Protein AF-A0A8B6FF49-F1 (afdb_monomer_lite)

Structure (mmCIF, N/CA/C/O backbone):
data_AF-A0A8B6FF49-F1
#
_entry.id   AF-A0A8B6FF49-F1
#
loop_
_atom_site.group_PDB
_atom_site.id
_atom_site.type_symbol
_atom_site.label_atom_id
_atom_site.label_alt_id
_atom_site.label_comp_id
_atom_site.label_asym_id
_atom_site.label_entity_id
_atom_site.label_seq_id
_atom_site.pdbx_PDB_ins_code
_atom_site.Cartn_x
_atom_site.Cartn_y
_atom_site.Cartn_z
_atom_site.occupancy
_atom_site.B_iso_or_equiv
_atom_site.auth_seq_id
_atom_site.auth_comp_id
_atom_site.auth_asym_id
_atom_site.auth_atom_id
_atom_site.pdbx_PDB_model_num
ATOM 1 N N . MET A 1 1 ? 2.998 -5.541 7.171 1.00 85.81 1 MET A N 1
ATOM 2 C CA . MET A 1 1 ? 4.001 -6.548 6.743 1.00 85.81 1 MET A CA 1
ATOM 3 C C . MET A 1 1 ? 4.031 -6.592 5.218 1.00 85.81 1 MET A C 1
ATOM 5 O O . MET A 1 1 ? 2.986 -6.366 4.627 1.00 85.81 1 MET A O 1
ATOM 9 N N . ALA A 1 2 ? 5.183 -6.866 4.593 1.00 91.44 2 ALA A N 1
ATOM 10 C CA . ALA A 1 2 ? 5.310 -7.005 3.137 1.00 91.44 2 ALA A CA 1
ATOM 11 C C . ALA A 1 2 ? 6.145 -8.243 2.770 1.00 91.44 2 ALA A C 1
ATOM 13 O O . ALA A 1 2 ? 7.158 -8.526 3.418 1.00 91.44 2 ALA A O 1
ATOM 14 N N . ILE A 1 3 ? 5.716 -8.974 1.740 1.00 92.50 3 ILE A N 1
ATOM 15 C CA . ILE A 1 3 ? 6.285 -10.257 1.298 1.00 92.50 3 ILE A CA 1
ATOM 16 C C . ILE A 1 3 ? 6.432 -10.222 -0.229 1.00 92.50 3 ILE A C 1
ATOM 18 O O . ILE A 1 3 ? 5.647 -9.564 -0.904 1.00 92.50 3 ILE A O 1
ATOM 22 N N . GLY A 1 4 ? 7.439 -10.918 -0.765 1.00 90.44 4 GLY A N 1
ATOM 23 C CA . GLY A 1 4 ? 7.706 -11.008 -2.203 1.00 90.44 4 GLY A CA 1
ATOM 24 C C . GLY A 1 4 ? 9.005 -10.321 -2.623 1.00 90.44 4 GLY A C 1
ATOM 25 O O . GLY A 1 4 ? 9.812 -9.904 -1.780 1.00 90.44 4 GLY A O 1
ATOM 26 N N . ALA A 1 5 ? 9.209 -10.222 -3.938 1.00 87.62 5 ALA A N 1
ATOM 27 C CA . ALA A 1 5 ? 10.374 -9.570 -4.528 1.00 87.62 5 ALA A CA 1
ATOM 28 C C . ALA A 1 5 ? 10.454 -8.102 -4.086 1.00 87.62 5 ALA A 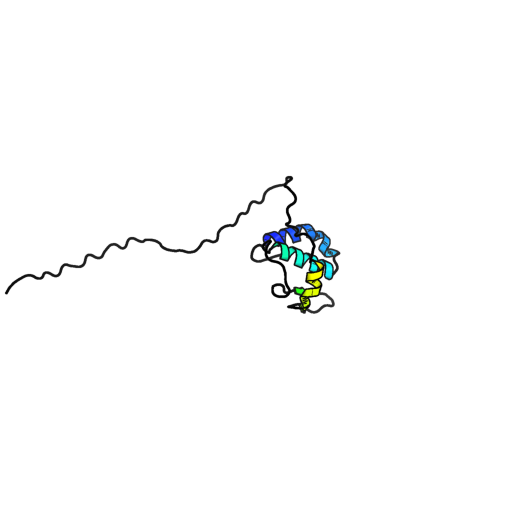C 1
ATOM 30 O O . ALA A 1 5 ? 9.441 -7.407 -4.056 1.00 87.62 5 ALA A O 1
ATOM 31 N N . ARG A 1 6 ? 11.657 -7.640 -3.714 1.00 88.50 6 ARG A N 1
ATOM 32 C CA . ARG A 1 6 ? 11.907 -6.260 -3.244 1.00 88.50 6 ARG A CA 1
ATOM 33 C C . ARG A 1 6 ? 11.006 -5.813 -2.076 1.00 88.50 6 ARG A C 1
ATOM 35 O O . ARG A 1 6 ? 10.825 -4.623 -1.840 1.00 88.50 6 ARG A O 1
ATOM 42 N N . SER A 1 7 ? 10.479 -6.759 -1.287 1.00 90.81 7 SER A N 1
ATOM 43 C CA . SER A 1 7 ? 9.597 -6.449 -0.149 1.00 90.81 7 SER A CA 1
ATOM 44 C C . SER A 1 7 ? 10.301 -5.753 1.018 1.00 90.81 7 SER A C 1
ATOM 46 O O . SER A 1 7 ? 9.625 -5.198 1.880 1.00 90.81 7 SER A O 1
ATOM 48 N N . GLN A 1 8 ? 11.637 -5.753 1.055 1.00 91.38 8 GLN A N 1
ATOM 49 C CA . GLN A 1 8 ? 12.410 -5.059 2.087 1.00 91.38 8 GLN A CA 1
ATOM 50 C C . GLN A 1 8 ? 12.151 -3.544 2.061 1.00 91.38 8 GLN A C 1
ATOM 52 O O . GLN A 1 8 ? 11.881 -2.977 3.115 1.00 91.38 8 GLN A O 1
ATOM 57 N N . SER A 1 9 ? 12.076 -2.920 0.881 1.00 90.25 9 SER A N 1
ATOM 58 C CA . SER A 1 9 ? 11.754 -1.492 0.744 1.00 90.25 9 SER A CA 1
ATOM 59 C C . SER A 1 9 ? 10.369 -1.151 1.305 1.00 90.25 9 SER A C 1
ATOM 61 O O . SER A 1 9 ? 10.223 -0.202 2.073 1.00 90.25 9 SER A O 1
ATOM 63 N N . ALA A 1 10 ? 9.364 -1.985 1.013 1.00 91.50 10 ALA A N 1
ATOM 64 C CA .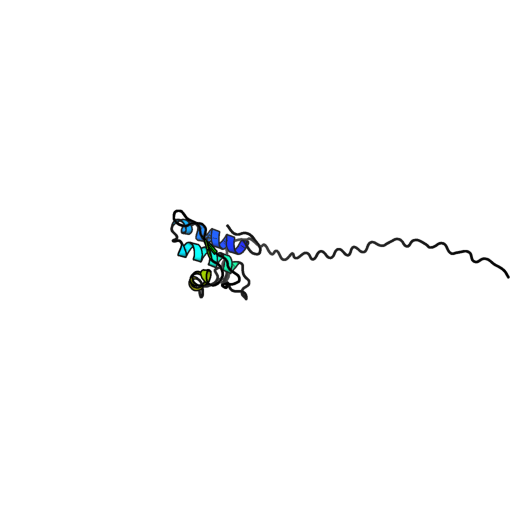 ALA A 1 10 ? 8.034 -1.843 1.600 1.00 91.50 10 ALA A CA 1
ATOM 65 C C . ALA A 1 10 ? 8.047 -2.034 3.123 1.00 91.50 10 ALA A C 1
ATOM 67 O O . ALA A 1 10 ? 7.382 -1.284 3.828 1.00 91.50 10 ALA A O 1
ATOM 68 N N . ARG A 1 11 ? 8.799 -3.005 3.666 1.00 92.19 11 ARG A N 1
ATOM 69 C CA . ARG A 1 11 ? 8.899 -3.191 5.128 1.00 92.19 11 ARG A CA 1
ATOM 70 C C . ARG A 1 11 ? 9.487 -1.963 5.806 1.00 92.19 11 ARG A C 1
ATOM 72 O O . ARG A 1 11 ? 8.894 -1.494 6.767 1.00 92.19 11 ARG A O 1
ATOM 79 N N . THR A 1 12 ? 10.564 -1.402 5.263 1.00 92.62 12 THR A N 1
ATOM 80 C CA . THR A 1 12 ? 11.172 -0.179 5.797 1.00 92.62 12 THR A CA 1
ATOM 81 C C . THR A 1 12 ? 10.199 1.001 5.775 1.00 92.62 12 THR A C 1
ATOM 83 O O . THR A 1 12 ? 10.169 1.777 6.728 1.00 92.62 12 THR A O 1
ATOM 86 N N . TYR A 1 13 ? 9.371 1.143 4.732 1.00 92.00 13 TYR A N 1
ATOM 87 C CA . TYR A 1 13 ? 8.292 2.135 4.735 1.00 92.00 13 TYR A CA 1
ATOM 88 C C . TYR A 1 13 ? 7.302 1.865 5.876 1.00 92.00 13 TYR A C 1
ATOM 90 O O . TYR A 1 13 ? 7.030 2.744 6.688 1.00 92.00 13 TYR A O 1
ATOM 98 N N . LEU A 1 14 ? 6.799 0.633 5.977 1.00 91.56 14 LEU A N 1
ATOM 99 C CA . LEU A 1 14 ? 5.798 0.268 6.979 1.00 91.56 14 LEU A CA 1
ATOM 100 C C . LEU A 1 14 ? 6.307 0.420 8.422 1.00 91.56 14 LEU A C 1
ATOM 102 O O . LEU A 1 14 ? 5.531 0.773 9.302 1.00 91.56 14 LEU A O 1
ATOM 106 N N . GLU A 1 15 ? 7.595 0.181 8.668 1.00 91.69 15 GLU A N 1
ATOM 107 C CA . GLU A 1 15 ? 8.238 0.368 9.975 1.00 91.69 15 GLU A CA 1
ATOM 108 C C . GLU A 1 15 ? 8.309 1.847 10.376 1.00 91.69 15 GLU A C 1
ATOM 110 O O . GLU A 1 15 ? 8.047 2.179 11.528 1.00 91.69 15 GLU A O 1
ATOM 115 N N . LYS A 1 16 ? 8.596 2.752 9.429 1.00 90.44 16 LYS A N 1
ATOM 116 C CA . LYS A 1 16 ? 8.673 4.203 9.688 1.00 90.44 16 LYS A CA 1
ATOM 117 C C . LYS A 1 16 ? 7.327 4.827 10.061 1.00 90.44 16 LYS A C 1
ATOM 119 O O . LYS A 1 16 ? 7.301 5.804 10.802 1.00 90.44 16 LYS A O 1
ATOM 124 N N . PHE A 1 17 ? 6.229 4.301 9.518 1.00 89.81 17 PHE A N 1
ATOM 125 C CA . PHE A 1 17 ? 4.878 4.849 9.697 1.00 89.81 17 PHE A CA 1
ATOM 126 C C . PHE A 1 17 ? 4.000 4.002 10.631 1.00 89.81 17 PHE A C 1
ATOM 128 O O . PHE A 1 17 ? 2.804 4.261 10.739 1.00 89.81 17 PHE A O 1
ATOM 135 N N . LEU A 1 18 ? 4.582 3.016 11.322 1.00 89.50 18 LEU A N 1
ATOM 136 C CA . LEU A 1 18 ? 3.851 2.048 12.142 1.00 89.50 18 LEU A CA 1
ATOM 137 C C . LEU A 1 18 ? 2.967 2.713 13.205 1.00 89.50 18 LEU A C 1
ATOM 139 O O . LEU A 1 18 ? 1.816 2.317 13.379 1.00 89.50 18 LEU A O 1
ATOM 143 N N . ASP A 1 19 ? 3.489 3.743 13.871 1.00 90.94 19 ASP A N 1
ATOM 144 C CA . ASP A 1 19 ? 2.792 4.439 14.956 1.00 90.94 19 ASP A CA 1
ATOM 145 C C . ASP A 1 19 ? 1.566 5.227 14.468 1.00 90.94 19 ASP A C 1
ATOM 147 O O . ASP A 1 19 ? 0.643 5.474 15.237 1.00 90.94 19 ASP A O 1
ATOM 151 N N . GLN A 1 20 ? 1.528 5.599 13.183 1.00 90.19 20 GLN A N 1
ATOM 152 C CA . GLN A 1 20 ? 0.451 6.412 12.609 1.00 90.19 20 GLN A CA 1
ATOM 153 C C . GLN A 1 20 ? -0.777 5.568 12.241 1.00 90.19 20 GLN A C 1
ATOM 155 O O . GLN A 1 20 ? -1.888 6.087 12.193 1.00 90.19 20 GLN A O 1
ATOM 160 N N . TYR A 1 21 ? -0.613 4.255 12.033 1.00 89.12 21 TYR A N 1
ATOM 161 C CA . TYR A 1 21 ? -1.682 3.385 11.525 1.00 89.12 21 TYR A CA 1
ATOM 162 C C . TYR A 1 21 ? -2.866 3.204 12.470 1.00 89.12 21 TYR A C 1
ATOM 164 O O . TYR A 1 21 ? -3.948 2.851 12.007 1.00 89.12 21 TYR A O 1
ATOM 172 N N . LEU A 1 22 ? -2.679 3.435 13.770 1.00 90.38 22 LEU A N 1
ATOM 173 C CA . LEU A 1 22 ? -3.761 3.337 14.751 1.00 90.38 22 LEU A CA 1
ATOM 174 C C . LEU A 1 22 ? -4.771 4.484 14.622 1.00 90.38 22 LEU A C 1
ATOM 176 O O . LEU A 1 22 ? -5.949 4.277 14.904 1.00 90.38 22 LEU A O 1
ATOM 180 N N . ASP A 1 23 ? -4.315 5.650 14.160 1.00 91.31 23 ASP A N 1
ATOM 181 C CA . ASP A 1 23 ? -5.128 6.861 14.029 1.00 91.31 23 ASP A CA 1
ATOM 182 C C . ASP A 1 23 ? -5.557 7.136 12.575 1.00 91.31 23 ASP A C 1
ATOM 184 O O . ASP A 1 23 ? -6.338 8.053 12.317 1.00 91.31 23 ASP A O 1
ATOM 188 N N . CYS A 1 24 ? -5.070 6.344 11.612 1.00 91.06 24 CYS A N 1
ATOM 189 C CA . CYS A 1 24 ? -5.400 6.500 10.198 1.00 91.06 24 CYS A CA 1
ATOM 190 C C . CYS A 1 24 ? -6.860 6.144 9.886 1.00 91.06 24 CYS A C 1
ATOM 192 O O . CYS A 1 24 ? -7.403 5.123 10.314 1.00 91.06 24 CYS A O 1
ATOM 194 N N . THR A 1 25 ? -7.460 6.936 9.003 1.00 91.88 25 THR A N 1
ATOM 195 C CA . THR A 1 25 ? -8.693 6.573 8.300 1.00 91.88 25 THR A CA 1
ATOM 196 C C . THR A 1 25 ? -8.441 5.470 7.265 1.00 91.88 25 THR A C 1
ATOM 198 O O . THR A 1 25 ? -7.304 5.198 6.872 1.00 91.88 25 THR A O 1
ATOM 201 N N . LEU A 1 26 ? -9.515 4.842 6.768 1.00 89.25 26 LEU A N 1
ATOM 202 C CA . LEU A 1 26 ? -9.414 3.806 5.735 1.00 89.25 26 LEU A CA 1
ATOM 203 C C . LEU A 1 26 ? -8.648 4.298 4.495 1.00 89.25 26 LEU A C 1
ATOM 205 O O . LEU A 1 26 ? -7.793 3.586 3.976 1.00 89.25 26 LEU A O 1
ATOM 209 N N . GLU A 1 27 ? -8.936 5.513 4.031 1.00 89.56 27 GLU A N 1
ATOM 210 C CA . GLU A 1 27 ? -8.274 6.085 2.857 1.00 89.56 27 GLU A CA 1
ATOM 211 C C . GLU A 1 27 ? -6.780 6.312 3.096 1.00 89.56 27 GLU A C 1
ATOM 213 O O . GLU A 1 27 ? -5.963 5.998 2.234 1.00 89.56 27 GLU A O 1
ATOM 218 N N . GLU A 1 28 ? -6.399 6.818 4.270 1.00 91.25 28 GLU A N 1
ATOM 219 C CA . GLU A 1 28 ? -4.993 7.026 4.635 1.00 91.25 28 GLU A CA 1
ATOM 220 C C . GLU A 1 28 ? -4.237 5.703 4.750 1.00 91.25 28 GLU A C 1
ATOM 222 O O . GLU A 1 28 ? -3.116 5.585 4.253 1.00 91.25 28 GLU A O 1
ATOM 227 N N . LEU A 1 29 ? -4.870 4.678 5.325 1.00 92.12 29 LEU A N 1
ATOM 228 C CA . LEU A 1 29 ? -4.285 3.347 5.420 1.00 92.12 29 LEU A CA 1
ATOM 229 C C . LEU A 1 29 ? -4.026 2.749 4.029 1.00 92.12 29 LEU A C 1
ATOM 231 O O . LEU A 1 29 ? -2.948 2.207 3.773 1.00 92.12 29 LEU A O 1
ATOM 235 N N . VAL A 1 30 ? -4.979 2.905 3.104 1.00 91.69 30 VAL A N 1
ATOM 236 C CA . VAL A 1 30 ? -4.810 2.483 1.706 1.00 91.69 30 VAL A CA 1
ATOM 237 C C . VAL A 1 30 ? -3.679 3.265 1.032 1.00 91.69 30 VAL A C 1
ATOM 239 O O . VAL A 1 30 ? -2.838 2.652 0.375 1.00 91.69 30 VAL A O 1
ATOM 242 N N . LYS A 1 31 ? -3.580 4.586 1.245 1.00 91.06 31 LYS A N 1
ATOM 243 C CA . LYS A 1 31 ? -2.463 5.396 0.722 1.00 91.06 31 LYS A CA 1
ATOM 244 C C . LYS A 1 31 ? -1.114 4.877 1.215 1.00 91.06 31 LYS A C 1
ATOM 246 O O . LYS A 1 31 ? -0.205 4.705 0.408 1.00 91.06 31 LYS A O 1
ATOM 251 N N . HIS A 1 32 ? -0.973 4.581 2.508 1.00 92.31 32 HIS A N 1
ATOM 252 C CA . HIS A 1 32 ? 0.263 4.008 3.048 1.00 92.31 32 HIS A CA 1
ATOM 253 C C . HIS A 1 32 ? 0.606 2.655 2.411 1.00 92.31 32 HIS A C 1
ATOM 255 O O . HIS A 1 32 ? 1.764 2.428 2.059 1.00 92.31 32 HIS A O 1
ATOM 261 N N . GLY A 1 33 ? -0.387 1.786 2.206 1.00 91.94 33 GLY A N 1
ATOM 262 C CA . GLY A 1 33 ? -0.197 0.509 1.518 1.00 91.94 33 GLY A CA 1
ATOM 263 C C . GLY A 1 33 ? 0.286 0.676 0.074 1.00 91.94 33 GLY A C 1
ATOM 264 O O . GLY A 1 33 ? 1.263 0.044 -0.329 1.00 91.94 33 GLY A O 1
ATOM 265 N N . LEU A 1 34 ? -0.346 1.569 -0.691 1.00 91.44 34 LEU A N 1
ATOM 266 C CA . LEU A 1 34 ? 0.020 1.831 -2.085 1.00 91.44 34 LEU A CA 1
ATOM 267 C C . LEU A 1 34 ? 1.392 2.510 -2.212 1.00 91.44 34 LEU A C 1
ATOM 269 O O . LEU A 1 34 ? 2.169 2.153 -3.095 1.00 91.44 34 LEU A O 1
ATOM 273 N N . ARG A 1 35 ? 1.737 3.434 -1.306 1.00 89.75 35 ARG A N 1
ATOM 274 C CA . ARG A 1 35 ? 3.073 4.052 -1.244 1.00 89.75 35 ARG A CA 1
ATOM 275 C C . ARG A 1 35 ? 4.156 3.011 -0.966 1.00 89.75 35 ARG A C 1
ATOM 277 O O . ARG A 1 35 ? 5.138 2.953 -1.703 1.00 89.75 35 ARG A O 1
ATOM 284 N N . ALA A 1 36 ? 3.937 2.145 0.026 1.00 91.12 36 ALA A N 1
ATOM 285 C CA . ALA A 1 36 ? 4.855 1.052 0.338 1.00 91.12 36 ALA A CA 1
ATOM 286 C C . ALA A 1 36 ? 5.036 0.106 -0.860 1.00 91.12 36 ALA A C 1
ATOM 288 O O . ALA A 1 36 ? 6.152 -0.318 -1.150 1.00 91.12 36 ALA A O 1
ATOM 289 N N . LEU A 1 37 ? 3.950 -0.208 -1.577 1.00 91.00 37 LEU A N 1
ATOM 290 C CA . LEU A 1 37 ? 3.995 -1.056 -2.767 1.00 91.00 37 LEU A CA 1
ATOM 291 C C . LEU A 1 37 ? 4.754 -0.385 -3.921 1.00 91.00 37 LEU A C 1
ATOM 293 O O . LEU A 1 37 ? 5.577 -1.031 -4.568 1.00 91.00 37 LEU A O 1
ATOM 297 N N . ARG A 1 38 ? 4.544 0.915 -4.149 1.00 89.19 38 ARG A N 1
ATOM 298 C CA . ARG A 1 38 ? 5.243 1.695 -5.183 1.00 89.19 38 ARG A CA 1
ATOM 299 C C . ARG A 1 38 ? 6.757 1.692 -4.990 1.00 89.19 38 ARG A C 1
ATOM 301 O O . ARG A 1 38 ? 7.501 1.625 -5.963 1.00 89.19 38 ARG A O 1
ATOM 308 N N . ASP A 1 39 ? 7.204 1.716 -3.741 1.00 88.62 39 ASP A N 1
ATOM 309 C CA . ASP A 1 39 ? 8.620 1.665 -3.377 1.00 88.62 39 ASP A CA 1
ATOM 310 C C . ASP A 1 39 ? 9.283 0.309 -3.690 1.00 88.62 39 ASP A C 1
ATOM 312 O O . ASP A 1 39 ? 10.510 0.227 -3.738 1.00 88.62 39 ASP A O 1
ATOM 316 N N . THR A 1 40 ? 8.499 -0.744 -3.953 1.00 90.25 40 THR A N 1
ATOM 317 C CA . THR A 1 40 ? 9.008 -2.051 -4.415 1.00 90.25 40 THR A CA 1
ATOM 318 C C . THR A 1 40 ? 9.197 -2.135 -5.932 1.00 90.25 40 THR A C 1
ATOM 320 O O . THR A 1 40 ? 9.793 -3.099 -6.428 1.00 90.25 40 THR A O 1
ATOM 323 N N . LEU A 1 41 ? 8.685 -1.155 -6.685 1.00 88.25 41 LEU A N 1
ATOM 324 C CA . LEU A 1 41 ? 8.757 -1.122 -8.143 1.00 88.25 41 LEU A CA 1
ATOM 325 C C . LEU A 1 41 ? 10.022 -0.390 -8.629 1.00 88.25 41 LEU A C 1
ATOM 327 O O . LEU A 1 41 ? 10.461 0.571 -7.991 1.00 88.25 41 LEU A O 1
ATOM 331 N N . PRO A 1 42 ? 10.592 -0.788 -9.786 1.00 86.75 42 PRO A N 1
ATOM 332 C CA . PRO A 1 42 ? 11.635 -0.020 -10.466 1.00 86.75 42 PRO A CA 1
ATOM 333 C C . PRO A 1 42 ? 11.213 1.434 -10.701 1.00 86.75 42 PRO A C 1
ATOM 335 O O . PRO A 1 42 ? 10.022 1.729 -10.806 1.00 86.75 42 PRO A O 1
ATOM 338 N N . GLN A 1 43 ? 12.175 2.350 -10.828 1.00 82.44 43 GLN A N 1
ATOM 339 C CA . GLN A 1 43 ? 11.886 3.772 -11.080 1.00 82.44 43 GLN A CA 1
ATOM 340 C C . GLN A 1 43 ? 11.104 4.002 -12.382 1.00 82.44 43 GLN A C 1
ATOM 342 O O . GLN A 1 43 ? 10.307 4.928 -12.460 1.00 82.44 43 GLN A O 1
ATOM 347 N N . GLU A 1 44 ? 11.284 3.117 -13.358 1.00 84.56 44 GLU A N 1
ATOM 348 C CA . GLU A 1 44 ? 10.658 3.167 -14.683 1.00 84.56 44 GLU A CA 1
ATOM 349 C C . GLU A 1 44 ? 9.240 2.574 -14.711 1.00 84.56 44 GLU A C 1
ATOM 351 O O . GLU A 1 44 ? 8.539 2.692 -15.712 1.00 84.56 44 GLU A O 1
ATOM 356 N N . VAL A 1 45 ? 8.819 1.902 -13.631 1.00 86.50 45 VAL A N 1
ATOM 357 C CA . VAL A 1 45 ? 7.521 1.223 -13.544 1.00 86.50 45 VAL A CA 1
ATOM 358 C C . VAL A 1 45 ? 6.653 1.921 -12.510 1.00 86.50 45 VAL A C 1
ATOM 360 O O . VAL A 1 45 ? 7.075 2.156 -11.375 1.00 86.50 45 VAL A O 1
ATOM 363 N N . GLU A 1 46 ? 5.418 2.223 -12.894 1.00 86.56 46 GLU A N 1
ATOM 364 C CA . GLU A 1 46 ? 4.421 2.856 -12.036 1.00 86.56 46 GLU A CA 1
ATOM 365 C C . GLU A 1 46 ? 3.288 1.891 -11.682 1.00 86.56 46 GLU A C 1
ATOM 367 O O . GLU A 1 46 ? 3.039 0.894 -12.368 1.00 86.56 46 GLU A O 1
ATOM 372 N N . LEU A 1 47 ? 2.602 2.190 -10.578 1.00 87.94 47 LEU A N 1
ATOM 373 C CA . LEU A 1 47 ? 1.369 1.497 -10.227 1.00 87.94 47 LEU A CA 1
ATOM 374 C C . LEU A 1 47 ? 0.263 1.933 -11.185 1.00 87.94 47 LEU A C 1
ATOM 376 O O . LEU A 1 47 ? 0.072 3.115 -11.440 1.00 87.94 47 LEU A O 1
ATOM 380 N N . THR A 1 48 ? -0.468 0.959 -11.704 1.00 90.06 48 THR A N 1
ATOM 381 C CA . THR A 1 48 ? -1.573 1.140 -12.642 1.00 90.06 48 THR A CA 1
ATOM 382 C C . THR A 1 48 ? -2.728 0.238 -12.230 1.00 90.06 48 THR A C 1
ATOM 384 O O . THR A 1 48 ? -2.556 -0.716 -11.470 1.00 90.06 48 THR A O 1
ATOM 387 N N . THR A 1 49 ? -3.913 0.482 -12.784 1.00 91.19 49 THR A N 1
ATOM 388 C CA . THR A 1 49 ? -5.105 -0.343 -12.524 1.00 91.19 49 THR A CA 1
ATOM 389 C C . THR A 1 49 ? -4.937 -1.813 -12.912 1.00 91.19 49 THR A C 1
ATOM 391 O O . THR A 1 49 ? -5.645 -2.665 -12.392 1.00 91.19 49 THR A O 1
ATOM 394 N N . LYS A 1 50 ? -3.974 -2.133 -13.787 1.00 90.56 50 LYS A N 1
ATOM 395 C CA . LYS A 1 50 ? -3.724 -3.498 -14.277 1.00 90.56 50 LYS A CA 1
ATOM 396 C C . LYS A 1 50 ? -2.684 -4.276 -13.475 1.00 90.56 50 LYS A C 1
ATOM 398 O O . LYS A 1 50 ? -2.573 -5.485 -13.650 1.00 90.56 50 LYS A O 1
ATOM 403 N N . ASN A 1 51 ? -1.876 -3.600 -12.657 1.00 90.25 51 ASN A N 1
ATOM 404 C CA . ASN A 1 51 ? -0.802 -4.231 -11.879 1.00 90.25 51 ASN A CA 1
ATOM 405 C C . ASN A 1 51 ? -1.014 -4.125 -10.363 1.00 90.25 51 ASN A C 1
ATOM 407 O O . ASN A 1 51 ? -0.138 -4.519 -9.595 1.00 90.25 51 ASN A O 1
ATOM 411 N N . CYS A 1 52 ? -2.170 -3.609 -9.942 1.00 91.12 52 CYS A N 1
ATOM 412 C CA . CYS A 1 52 ? -2.513 -3.387 -8.550 1.00 91.12 52 CYS A CA 1
ATOM 413 C C . CYS A 1 52 ? -3.904 -3.948 -8.250 1.00 91.12 52 CYS A C 1
ATOM 415 O O . CYS A 1 52 ? -4.866 -3.642 -8.948 1.00 91.12 52 CYS A O 1
ATOM 417 N N . SER A 1 53 ? -3.996 -4.717 -7.169 1.00 92.75 53 SER A N 1
ATOM 418 C CA . SER A 1 53 ? -5.243 -5.209 -6.587 1.00 92.75 53 SER A CA 1
ATOM 419 C C . SER A 1 53 ? -5.270 -4.813 -5.117 1.00 92.75 53 SER A C 1
ATOM 421 O O . SER A 1 53 ? -4.247 -4.896 -4.430 1.00 92.75 53 SER A O 1
ATOM 423 N N . LEU A 1 54 ? -6.422 -4.354 -4.637 1.00 93.00 54 LEU A N 1
ATOM 424 C CA . LEU A 1 54 ? -6.610 -3.907 -3.260 1.00 93.00 54 LEU A CA 1
ATOM 425 C C . LEU A 1 54 ? -7.717 -4.724 -2.594 1.00 93.00 54 LEU A C 1
ATOM 427 O O . LEU A 1 54 ? -8.819 -4.824 -3.115 1.00 93.00 54 LEU A O 1
ATOM 431 N N . GLY A 1 55 ? -7.447 -5.269 -1.411 1.00 94.06 55 GLY A N 1
ATOM 432 C CA . GLY A 1 55 ? -8.447 -5.938 -0.579 1.00 94.06 55 GLY A CA 1
ATOM 433 C C . GLY A 1 55 ? -8.671 -5.172 0.717 1.00 94.06 55 GLY A C 1
ATOM 434 O O . GLY A 1 55 ? -7.708 -4.866 1.418 1.00 94.06 55 GLY A O 1
ATOM 435 N N . VAL A 1 56 ? -9.929 -4.885 1.053 1.00 93.19 56 VAL A N 1
ATOM 436 C CA . VAL A 1 56 ? -10.305 -4.196 2.298 1.00 93.19 56 VAL A CA 1
ATOM 437 C C . VAL A 1 56 ? -11.307 -5.039 3.077 1.00 93.19 56 VAL A C 1
ATOM 439 O O . VAL A 1 56 ? -12.252 -5.568 2.501 1.00 93.19 56 VAL A O 1
ATOM 442 N N . VAL A 1 57 ? -11.110 -5.140 4.393 1.00 94.62 57 VAL A N 1
ATOM 443 C CA . VAL A 1 57 ? -12.037 -5.761 5.351 1.00 94.62 57 VAL A CA 1
ATOM 444 C C . VAL A 1 57 ? -11.999 -4.986 6.667 1.00 94.62 57 VAL A C 1
ATOM 446 O O . VAL A 1 57 ? -10.949 -4.477 7.060 1.00 94.62 57 VAL A O 1
ATOM 449 N N . GLY A 1 58 ? -13.134 -4.893 7.356 1.00 92.62 58 GLY A N 1
ATOM 450 C CA . GLY A 1 58 ? -13.263 -4.178 8.622 1.00 92.62 58 GLY A CA 1
ATOM 451 C C . GLY A 1 58 ? -14.518 -4.573 9.396 1.00 92.62 58 GLY A C 1
ATOM 452 O O . GLY A 1 58 ? -15.273 -5.445 8.984 1.00 92.62 58 GLY A O 1
ATOM 453 N N . LYS A 1 59 ? -14.748 -3.916 10.538 1.00 88.19 59 LYS A N 1
ATOM 454 C CA . LYS A 1 59 ? -15.882 -4.207 11.433 1.00 88.19 59 LYS A CA 1
ATOM 455 C C . LYS A 1 59 ? -17.244 -4.088 10.736 1.00 88.19 59 LYS A C 1
ATOM 457 O O . LYS A 1 59 ? -18.115 -4.917 10.968 1.00 88.19 59 LYS A O 1
ATOM 462 N N . ASP A 1 60 ? -17.380 -3.079 9.880 1.00 90.38 60 ASP A N 1
ATOM 463 C CA . ASP A 1 60 ? -18.601 -2.763 9.131 1.00 90.38 60 ASP A CA 1
ATOM 464 C C . ASP A 1 60 ? -18.371 -2.894 7.614 1.00 90.38 60 ASP A C 1
ATOM 466 O O . ASP A 1 60 ? -19.042 -2.260 6.802 1.00 90.38 60 ASP A O 1
ATOM 470 N N . THR A 1 61 ? -17.352 -3.655 7.207 1.00 87.06 61 THR A N 1
ATOM 471 C CA . THR A 1 61 ? -16.976 -3.811 5.798 1.00 87.06 61 THR A CA 1
ATOM 472 C C . THR A 1 61 ? -16.568 -5.249 5.539 1.00 87.06 61 THR A C 1
ATOM 474 O O . THR A 1 61 ? -15.495 -5.684 5.962 1.00 87.06 61 THR A O 1
ATOM 477 N N . ASP A 1 62 ? -17.420 -5.976 4.819 1.00 94.00 62 ASP A N 1
ATOM 478 C CA . ASP A 1 62 ? -17.092 -7.313 4.338 1.00 94.00 62 ASP A CA 1
ATOM 479 C C . ASP A 1 62 ? -15.870 -7.268 3.419 1.00 94.00 62 ASP A C 1
ATOM 481 O O . ASP A 1 62 ? -15.618 -6.272 2.730 1.00 94.00 62 ASP A O 1
ATOM 485 N N . PHE A 1 63 ? -15.114 -8.368 3.397 1.00 94.81 63 PHE A N 1
ATOM 486 C CA . PHE A 1 63 ? -13.924 -8.476 2.563 1.00 94.81 63 PHE A CA 1
ATOM 487 C C . PHE A 1 63 ? -14.271 -8.225 1.093 1.00 94.81 63 PHE A C 1
ATOM 489 O O . PHE A 1 63 ? -14.946 -9.024 0.444 1.00 94.81 63 PHE A O 1
ATOM 496 N N . THR A 1 64 ? -13.792 -7.096 0.583 1.00 92.19 64 THR A N 1
ATOM 497 C CA . THR A 1 64 ? -14.072 -6.619 -0.766 1.00 92.19 64 THR A CA 1
ATOM 498 C C . THR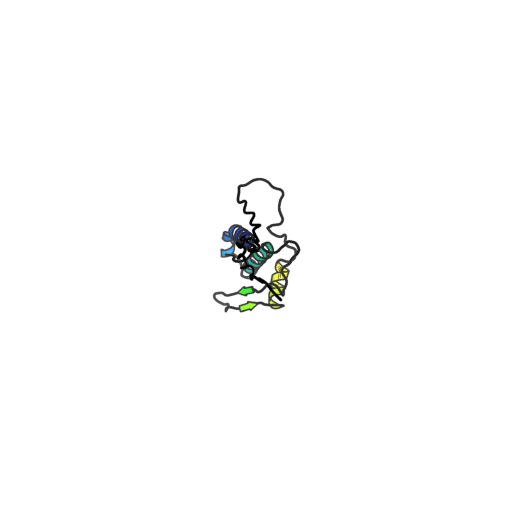 A 1 64 ? -12.761 -6.435 -1.506 1.00 92.19 64 THR A C 1
ATOM 500 O O . THR A 1 64 ? -11.864 -5.738 -1.030 1.00 92.19 64 THR A O 1
ATOM 503 N N . ILE A 1 65 ? -12.672 -7.045 -2.686 1.00 93.94 65 ILE A N 1
ATOM 504 C CA . ILE A 1 65 ? -11.550 -6.872 -3.606 1.00 93.94 65 ILE A CA 1
ATOM 505 C C . ILE A 1 65 ? -11.895 -5.761 -4.608 1.00 93.94 65 ILE A C 1
ATOM 507 O O . ILE A 1 65 ? -13.018 -5.690 -5.124 1.00 93.94 65 ILE A O 1
ATOM 511 N N . PHE A 1 66 ? -10.930 -4.884 -4.850 1.00 91.25 66 PHE A N 1
ATOM 512 C CA . PHE A 1 66 ? -10.952 -3.787 -5.804 1.00 91.25 66 PHE A CA 1
ATOM 513 C C . PHE A 1 66 ? -9.866 -4.054 -6.851 1.00 91.25 66 PHE A C 1
ATOM 515 O O . PHE A 1 66 ? -8.675 -3.944 -6.556 1.00 91.25 66 PHE A O 1
ATOM 522 N N . ASP A 1 67 ? -10.304 -4.381 -8.063 1.00 91.38 67 ASP A N 1
ATOM 523 C CA . ASP A 1 67 ? -9.463 -4.626 -9.236 1.00 91.38 67 ASP A CA 1
ATOM 524 C C . ASP A 1 67 ? -9.822 -3.644 -10.361 1.00 91.38 67 ASP A C 1
ATOM 526 O O . ASP A 1 67 ? -10.890 -3.015 -10.335 1.00 91.38 67 ASP A O 1
ATOM 530 N N . ASP A 1 68 ? -8.934 -3.523 -11.349 1.00 90.50 68 ASP A N 1
ATOM 531 C CA . ASP A 1 68 ? -9.119 -2.709 -12.553 1.00 90.50 68 ASP A CA 1
ATOM 532 C C . ASP A 1 68 ? -9.538 -1.263 -12.221 1.00 90.50 68 ASP A C 1
ATOM 534 O O . ASP A 1 68 ? -8.890 -0.562 -11.444 1.00 90.50 68 ASP A O 1
ATOM 538 N N . ASP A 1 69 ? -10.646 -0.780 -12.777 1.00 89.75 69 ASP A N 1
ATOM 539 C CA . ASP A 1 69 ? -11.092 0.605 -12.614 1.00 89.75 69 ASP A CA 1
ATOM 540 C C . ASP A 1 69 ? -11.480 0.946 -11.166 1.00 89.75 69 ASP A C 1
ATOM 542 O O . ASP A 1 69 ? -11.545 2.118 -10.793 1.00 89.75 69 ASP A O 1
ATOM 546 N N . ARG A 1 70 ? -11.705 -0.061 -10.310 1.00 88.50 70 ARG A N 1
ATOM 547 C CA . ARG A 1 70 ? -12.076 0.156 -8.905 1.00 88.50 70 ARG A CA 1
ATOM 548 C C . ARG A 1 70 ? -10.900 0.615 -8.046 1.00 88.50 70 ARG A C 1
ATOM 550 O O . ARG A 1 70 ? -11.142 1.214 -7.000 1.00 88.50 70 ARG A O 1
ATOM 557 N N . VAL A 1 71 ? -9.654 0.368 -8.469 1.00 90.69 71 VAL A N 1
ATOM 558 C CA . VAL A 1 71 ? -8.460 0.870 -7.765 1.00 90.69 71 VAL A CA 1
ATOM 559 C C . VAL A 1 71 ? -8.052 2.274 -8.229 1.00 90.69 71 VAL A C 1
ATOM 561 O O . VAL A 1 71 ? -7.359 2.979 -7.500 1.00 90.69 71 VAL A O 1
ATOM 564 N N . ALA A 1 72 ? -8.538 2.725 -9.392 1.00 89.50 72 ALA A N 1
ATOM 565 C CA . ALA A 1 72 ? -8.251 4.044 -9.960 1.00 89.50 72 ALA A CA 1
ATOM 566 C C . ALA A 1 72 ? -8.401 5.228 -8.977 1.00 89.50 72 ALA A C 1
ATOM 568 O O . ALA A 1 72 ? -7.463 6.023 -8.896 1.00 89.50 72 ALA A O 1
ATOM 569 N N . PRO A 1 73 ? -9.492 5.359 -8.186 1.00 90.25 73 PRO A N 1
ATOM 570 C CA . PRO A 1 73 ? -9.616 6.474 -7.245 1.00 90.25 73 PRO A CA 1
ATOM 571 C C . PRO A 1 73 ? -8.533 6.453 -6.161 1.00 90.25 73 PRO A C 1
ATOM 573 O O . PRO A 1 73 ? -8.096 7.507 -5.720 1.00 90.25 73 PRO A O 1
ATOM 576 N N . TYR A 1 74 ? -8.060 5.273 -5.755 1.00 88.25 74 TYR A N 1
ATOM 577 C CA . TYR A 1 74 ? -7.002 5.148 -4.752 1.00 88.25 74 TYR A CA 1
ATOM 578 C C . TYR A 1 74 ? -5.607 5.398 -5.331 1.00 88.25 74 TYR A C 1
ATOM 580 O O . TYR A 1 74 ? -4.742 5.916 -4.629 1.00 88.25 74 TYR A O 1
ATOM 588 N N . LEU A 1 75 ? -5.388 5.072 -6.608 1.00 87.81 75 LEU A N 1
ATOM 589 C CA . LEU A 1 75 ? -4.139 5.386 -7.304 1.00 87.81 75 LEU A CA 1
ATOM 590 C C . LEU A 1 75 ? -3.973 6.896 -7.500 1.00 87.81 75 LEU A C 1
ATOM 592 O O . LEU A 1 75 ? -2.919 7.435 -7.179 1.00 87.81 75 LEU A O 1
ATOM 596 N N . GLN A 1 76 ? -5.035 7.597 -7.899 1.00 87.50 76 GLN A N 1
ATOM 597 C CA . GLN A 1 76 ? -5.023 9.058 -8.055 1.00 87.50 76 GLN A CA 1
ATOM 598 C C . GLN A 1 76 ? -4.663 9.800 -6.762 1.00 87.50 76 GLN A C 1
ATOM 600 O O . GLN A 1 76 ? -4.091 10.884 -6.804 1.00 87.50 76 GLN A O 1
ATOM 605 N N . LEU A 1 77 ? -4.957 9.211 -5.599 1.00 84.75 77 LEU A N 1
ATOM 606 C CA . LEU A 1 77 ? -4.612 9.792 -4.301 1.00 84.75 77 LEU A CA 1
ATOM 607 C C . LEU A 1 77 ? -3.107 9.812 -4.007 1.00 84.75 77 LEU A C 1
ATOM 609 O O . LEU A 1 77 ? -2.690 10.557 -3.123 1.00 84.75 77 LEU A O 1
ATOM 613 N N . ILE A 1 78 ? -2.317 8.977 -4.686 1.00 84.38 78 ILE A N 1
ATOM 614 C CA . ILE A 1 78 ? -0.859 8.890 -4.513 1.00 84.38 78 ILE A CA 1
ATOM 615 C C . ILE A 1 78 ? -0.086 9.353 -5.759 1.00 84.38 78 ILE A C 1
ATOM 617 O O . ILE A 1 78 ? 1.145 9.459 -5.722 1.00 84.38 78 ILE A O 1
ATOM 621 N N . GLU A 1 79 ? -0.785 9.608 -6.870 1.00 77.69 79 GLU A N 1
ATOM 622 C CA . GLU A 1 79 ? -0.216 10.165 -8.097 1.00 77.69 79 GLU A CA 1
ATOM 623 C C . GLU A 1 79 ? 0.375 11.557 -7.818 1.00 77.69 79 GLU A C 1
ATOM 625 O O . GLU A 1 79 ? -0.285 12.445 -7.284 1.00 77.69 79 GLU A O 1
ATOM 630 N N . GLY A 1 80 ? 1.654 11.746 -8.157 1.00 68.81 80 GLY A N 1
ATOM 631 C CA . GLY A 1 80 ? 2.378 13.007 -7.949 1.00 68.81 80 GLY A CA 1
ATOM 632 C C . GLY A 1 80 ? 3.102 13.148 -6.606 1.00 68.81 80 GLY A C 1
ATOM 633 O O . GLY A 1 80 ? 3.895 14.073 -6.446 1.00 68.81 80 GLY A O 1
ATOM 634 N N . GLU A 1 81 ? 2.906 12.234 -5.655 1.00 75.75 81 GLU A N 1
ATOM 635 C CA . GLU A 1 81 ? 3.693 12.229 -4.419 1.00 75.75 81 GLU A CA 1
ATOM 636 C C . GLU A 1 81 ? 5.073 11.604 -4.640 1.00 75.75 81 GLU A C 1
ATOM 638 O O . GLU A 1 81 ? 5.181 10.545 -5.265 1.00 75.75 81 GLU A O 1
ATOM 643 N N . GLU A 1 82 ? 6.125 12.200 -4.072 1.00 69.25 82 GLU A N 1
ATOM 644 C CA . GLU A 1 82 ? 7.481 11.654 -4.176 1.00 69.25 82 GLU A CA 1
ATOM 645 C C . GLU A 1 82 ? 7.561 10.228 -3.611 1.00 69.25 82 GLU A C 1
ATOM 647 O O . GLU A 1 82 ? 6.952 9.882 -2.590 1.00 69.25 82 GLU A O 1
ATOM 652 N N . ARG A 1 83 ? 8.313 9.361 -4.302 1.00 73.50 83 ARG A N 1
ATOM 653 C CA . ARG A 1 83 ? 8.630 8.024 -3.784 1.00 73.50 83 ARG A CA 1
ATOM 654 C C . ARG A 1 83 ? 9.410 8.200 -2.491 1.00 73.50 83 ARG A C 1
ATOM 656 O O . ARG A 1 83 ? 10.315 9.023 -2.426 1.00 73.50 83 ARG A O 1
ATOM 663 N N . THR A 1 84 ? 9.102 7.418 -1.465 1.00 67.69 84 THR A N 1
ATOM 664 C CA . THR A 1 84 ? 9.784 7.569 -0.167 1.00 67.69 84 THR A CA 1
ATOM 665 C C . THR A 1 84 ? 11.244 7.104 -0.251 1.00 67.69 84 THR A C 1
ATOM 667 O O . THR A 1 84 ? 12.071 7.462 0.585 1.00 67.69 84 THR A O 1
ATOM 670 N N . ASN A 1 85 ? 11.575 6.393 -1.333 1.00 63.03 85 ASN A N 1
ATOM 671 C CA . ASN A 1 85 ? 12.926 6.014 -1.736 1.00 63.03 85 ASN A CA 1
ATOM 672 C C . ASN A 1 85 ? 13.612 7.038 -2.668 1.00 63.03 85 ASN A C 1
ATOM 674 O O . ASN A 1 85 ? 14.723 6.778 -3.136 1.00 63.03 85 ASN A O 1
ATOM 678 N N . ALA A 1 86 ? 12.983 8.183 -2.969 1.00 55.22 86 ALA A N 1
ATOM 679 C CA . ALA A 1 86 ? 13.640 9.302 -3.641 1.00 55.22 86 ALA A CA 1
ATOM 680 C C . ALA A 1 86 ? 14.675 9.893 -2.670 1.00 55.22 86 ALA A C 1
ATOM 682 O O . ALA A 1 86 ? 14.368 10.603 -1.719 1.00 55.22 86 ALA A O 1
ATOM 683 N N . ARG A 1 87 ? 15.920 9.465 -2.854 1.00 44.66 87 ARG A N 1
ATOM 684 C CA . ARG A 1 87 ? 17.079 9.725 -1.999 1.00 44.66 87 ARG A CA 1
ATOM 685 C C . ARG A 1 87 ? 17.251 11.220 -1.651 1.00 44.66 87 ARG A C 1
ATOM 687 O O . ARG A 1 87 ? 17.498 12.001 -2.567 1.00 44.66 87 ARG A O 1
ATOM 694 N N . PRO A 1 88 ? 17.283 11.621 -0.364 1.00 42.53 88 PRO A N 1
ATOM 695 C CA . PRO A 1 88 ? 18.040 12.802 0.038 1.00 42.53 88 PRO A CA 1
ATOM 696 C C . PRO A 1 88 ? 19.551 12.507 -0.083 1.00 42.53 88 PRO A C 1
ATOM 698 O O . PRO A 1 88 ? 19.957 11.345 0.063 1.00 42.53 88 PRO A O 1
ATOM 701 N N . PRO A 1 89 ? 20.415 13.510 -0.347 1.00 39.84 89 PRO A N 1
ATOM 702 C CA . PRO A 1 89 ? 21.858 13.308 -0.319 1.00 39.84 89 PRO A CA 1
ATOM 703 C C . PRO A 1 89 ? 22.265 12.772 1.055 1.00 39.84 89 PRO A C 1
ATOM 705 O O . PRO A 1 89 ? 21.694 13.141 2.077 1.00 39.84 89 PRO A O 1
ATOM 708 N N . ALA A 1 90 ? 23.221 11.851 1.054 1.00 48.31 90 ALA A N 1
ATOM 709 C CA . ALA A 1 90 ? 23.656 11.127 2.235 1.00 48.31 90 ALA A CA 1
ATOM 710 C C . ALA A 1 90 ? 24.116 12.064 3.363 1.00 48.31 90 ALA A C 1
ATOM 712 O O . ALA A 1 90 ? 25.136 12.725 3.212 1.00 48.31 90 ALA A O 1
ATOM 713 N N . GLU A 1 91 ? 23.450 12.000 4.516 1.00 40.91 91 GLU A N 1
ATOM 714 C CA . GLU A 1 91 ? 24.051 12.318 5.814 1.00 40.91 91 GLU A CA 1
ATOM 715 C C . GLU A 1 91 ? 23.648 11.244 6.840 1.00 40.91 91 GLU A C 1
ATOM 717 O O . GLU A 1 91 ? 22.567 11.250 7.415 1.00 40.91 91 GLU A O 1
ATOM 722 N N . GLY A 1 92 ? 24.546 10.260 6.966 1.00 41.34 92 GLY A N 1
ATOM 723 C CA . GLY A 1 92 ? 24.841 9.427 8.136 1.00 41.34 92 GLY A CA 1
ATOM 724 C C . GLY A 1 92 ? 23.724 8.948 9.071 1.00 41.34 92 GLY A C 1
ATOM 725 O O . GLY A 1 92 ? 23.407 9.629 10.037 1.00 41.34 92 GLY A O 1
ATOM 726 N N . ALA A 1 93 ? 23.336 7.676 8.922 1.00 39.25 93 ALA A N 1
ATOM 727 C CA . ALA A 1 93 ? 23.252 6.718 10.035 1.00 39.25 93 ALA A CA 1
ATOM 728 C C . ALA A 1 93 ? 23.168 5.267 9.507 1.00 39.25 93 ALA A C 1
ATOM 730 O O . ALA A 1 93 ? 22.140 4.856 8.984 1.00 39.25 93 ALA A O 1
ATOM 731 N N . GLY A 1 94 ? 24.273 4.526 9.649 1.00 35.88 94 GLY A N 1
ATOM 732 C CA . GLY A 1 94 ? 24.321 3.096 10.003 1.00 35.88 94 GLY A CA 1
ATOM 733 C C . GLY A 1 94 ? 23.632 2.046 9.120 1.00 35.88 94 GLY A C 1
ATOM 734 O O . GLY A 1 94 ? 22.457 1.760 9.296 1.00 35.88 94 GLY A O 1
ATOM 735 N N . GLU A 1 95 ? 24.439 1.402 8.273 1.00 43.91 95 GLU A N 1
ATOM 736 C CA . GLU A 1 95 ? 24.493 -0.053 8.020 1.00 43.91 95 GLU A CA 1
ATOM 737 C C . GLU A 1 95 ? 23.186 -0.868 7.925 1.00 43.91 95 GLU A C 1
ATOM 739 O O . GLU A 1 95 ? 22.677 -1.402 8.905 1.00 43.91 95 GLU A O 1
ATOM 744 N N . ALA A 1 96 ? 22.786 -1.159 6.685 1.00 39.34 96 ALA A N 1
ATOM 745 C CA . ALA A 1 96 ? 22.537 -2.536 6.254 1.00 39.34 96 ALA A CA 1
ATOM 746 C C . ALA A 1 96 ? 22.785 -2.621 4.744 1.00 39.34 96 ALA A C 1
ATOM 748 O O . ALA A 1 96 ? 21.885 -2.435 3.924 1.00 39.34 96 ALA A O 1
ATOM 749 N N . ALA A 1 97 ? 24.045 -2.858 4.380 1.00 48.94 97 ALA A N 1
ATOM 750 C CA . ALA A 1 97 ? 24.370 -3.388 3.070 1.00 48.94 97 ALA A CA 1
ATOM 751 C C . ALA A 1 97 ? 23.657 -4.737 2.924 1.00 48.94 97 ALA A C 1
ATOM 753 O O . ALA A 1 97 ? 23.929 -5.672 3.674 1.00 48.94 97 ALA A O 1
ATOM 754 N N . MET A 1 98 ? 22.742 -4.837 1.968 1.00 42.50 98 MET A N 1
ATOM 755 C CA . MET A 1 98 ? 22.445 -6.121 1.356 1.00 42.50 98 MET A CA 1
ATOM 756 C C . MET A 1 98 ? 22.174 -5.890 -0.122 1.00 42.50 98 MET A C 1
ATOM 758 O O . MET A 1 98 ? 21.042 -5.778 -0.584 1.00 42.50 98 MET A O 1
ATOM 762 N N . GLU A 1 99 ? 23.279 -5.792 -0.852 1.00 42.94 99 GLU A N 1
ATOM 763 C CA . GLU A 1 99 ? 23.342 -6.254 -2.226 1.00 42.94 99 GLU A CA 1
ATOM 764 C C . GLU A 1 99 ? 22.885 -7.720 -2.216 1.00 42.94 99 GLU A C 1
ATOM 766 O O . GLU A 1 99 ? 23.434 -8.570 -1.515 1.00 42.94 99 GLU A O 1
ATOM 771 N N . THR A 1 100 ? 21.810 -8.025 -2.928 1.00 34.69 100 THR A N 1
ATOM 772 C CA . THR A 1 100 ? 21.536 -9.393 -3.369 1.00 34.69 100 THR A CA 1
ATOM 773 C C . THR A 1 100 ? 21.331 -9.322 -4.867 1.00 34.69 100 THR A C 1
ATOM 775 O O . THR A 1 100 ? 20.225 -9.458 -5.377 1.00 34.69 100 THR A O 1
ATOM 778 N N . GLU A 1 101 ? 22.429 -9.040 -5.562 1.00 41.09 101 GLU A N 1
ATOM 779 C CA . GLU A 1 101 ? 22.636 -9.582 -6.896 1.00 41.09 101 GLU A CA 1
ATOM 780 C C . GLU A 1 101 ? 23.114 -11.020 -6.700 1.00 41.09 101 GLU A C 1
ATOM 782 O O . GLU A 1 101 ? 24.123 -11.294 -6.052 1.00 41.09 101 GLU A O 1
ATOM 787 N N . GLY A 1 102 ? 22.294 -11.950 -7.165 1.00 34.03 102 GLY A N 1
ATOM 788 C CA . GLY A 1 102 ? 22.487 -13.377 -6.978 1.00 34.03 102 GLY A CA 1
ATOM 789 C C . GLY A 1 102 ? 21.425 -14.162 -7.729 1.00 34.03 102 GLY A C 1
ATOM 790 O O . GLY A 1 102 ? 20.876 -15.122 -7.196 1.00 34.03 102 GLY A O 1
ATOM 791 N N . GLU A 1 103 ? 21.108 -13.741 -8.956 1.00 36.16 103 GLU A N 1
ATOM 792 C CA . GLU A 1 103 ? 20.548 -14.645 -9.955 1.00 36.16 103 GLU A CA 1
ATOM 793 C C . GLU A 1 103 ? 21.653 -15.642 -10.320 1.00 36.16 103 GLU A C 1
ATOM 795 O O . GLU A 1 103 ? 22.445 -15.447 -11.237 1.00 36.16 103 GLU A O 1
ATOM 800 N N . GLY A 1 104 ? 21.756 -16.705 -9.523 1.00 34.47 104 GLY A N 1
ATOM 801 C CA . GLY A 1 104 ? 22.470 -17.907 -9.912 1.00 34.47 104 GLY A CA 1
ATOM 802 C C . GLY A 1 104 ? 21.682 -18.593 -11.019 1.00 34.47 104 GLY A C 1
ATOM 803 O O . GLY A 1 104 ? 20.780 -19.383 -10.742 1.00 34.47 104 GLY A O 1
ATOM 804 N N . GLU A 1 105 ? 22.021 -18.290 -12.271 1.00 37.47 105 GLU A N 1
ATOM 805 C CA . GLU A 1 105 ? 21.758 -19.182 -13.395 1.00 37.47 105 GLU A CA 1
ATOM 806 C C . GLU A 1 105 ? 22.331 -20.562 -13.048 1.00 37.47 105 GLU A C 1
ATOM 808 O O . GLU A 1 105 ? 23.544 -20.766 -12.979 1.00 37.47 105 GLU A O 1
ATOM 813 N N . ALA A 1 106 ? 21.448 -21.534 -12.834 1.00 42.41 106 ALA A N 1
ATOM 814 C CA . ALA A 1 106 ? 21.813 -22.938 -12.811 1.00 42.41 106 ALA A CA 1
ATOM 815 C C . ALA A 1 106 ? 22.187 -23.383 -14.237 1.00 42.41 106 ALA A C 1
ATOM 817 O O . ALA A 1 106 ? 21.400 -24.025 -14.930 1.00 42.41 106 ALA A O 1
ATOM 818 N N . ARG A 1 107 ? 23.403 -23.046 -14.679 1.00 36.41 107 ARG A N 1
ATOM 819 C CA . ARG A 1 107 ? 24.109 -23.770 -15.741 1.00 36.41 107 ARG A CA 1
ATOM 820 C C . ARG A 1 107 ? 25.020 -24.796 -15.085 1.00 36.41 107 ARG A C 1
ATOM 822 O O . ARG A 1 107 ? 26.177 -24.534 -14.778 1.00 36.41 107 ARG A O 1
ATOM 829 N N . GLY A 1 108 ? 24.454 -25.968 -14.822 1.00 36.22 108 GLY A N 1
ATOM 830 C CA . GLY A 1 108 ? 25.234 -27.158 -14.519 1.00 36.22 108 GLY A CA 1
ATOM 831 C C . GLY A 1 108 ? 25.821 -27.723 -15.807 1.00 36.22 108 GLY A C 1
ATOM 832 O O . GLY A 1 108 ? 25.222 -28.608 -16.404 1.00 36.22 108 GLY A O 1
ATOM 833 N N . GLU A 1 109 ? 26.983 -27.225 -16.220 1.00 35.69 109 GLU A N 1
ATOM 834 C CA . GLU A 1 109 ? 27.864 -27.905 -17.174 1.00 35.69 109 GLU A CA 1
ATOM 835 C C . GLU A 1 109 ? 29.143 -28.271 -16.419 1.00 35.69 109 GLU A C 1
ATOM 837 O O . GLU A 1 109 ? 30.143 -27.562 -16.422 1.00 35.69 109 GLU A O 1
ATOM 842 N N . GLY A 1 110 ? 29.059 -29.369 -15.667 1.00 36.22 110 GLY A N 1
ATOM 843 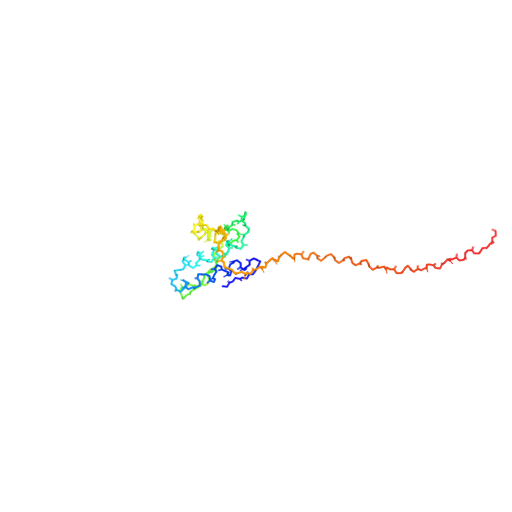C CA . GLY A 1 110 ? 30.237 -30.054 -15.165 1.00 36.22 110 GLY A CA 1
ATOM 844 C C . GLY A 1 110 ? 30.820 -30.882 -16.300 1.00 36.22 110 GLY A C 1
ATOM 845 O O . GLY A 1 110 ? 30.273 -31.932 -16.631 1.00 36.22 110 GLY A O 1
ATOM 846 N N . GLU A 1 111 ? 31.924 -30.412 -16.876 1.00 39.91 111 GLU A N 1
ATOM 847 C CA . GLU A 1 111 ? 32.840 -31.219 -17.681 1.00 39.91 111 GLU A CA 1
ATOM 848 C C . GLU A 1 111 ? 33.432 -32.326 -16.793 1.00 39.91 111 GLU A C 1
ATOM 850 O O . GLU A 1 111 ? 34.503 -32.203 -16.198 1.00 39.91 111 GLU A O 1
ATOM 855 N N . GLY A 1 112 ? 32.687 -33.422 -16.663 1.00 39.59 112 GLY A N 1
ATOM 856 C CA . GLY A 1 112 ? 33.232 -34.711 -16.278 1.00 39.59 112 GLY A CA 1
ATOM 857 C C . GLY A 1 112 ? 33.973 -35.278 -17.479 1.00 39.59 112 GLY A C 1
ATOM 858 O O . GLY A 1 112 ? 33.364 -35.581 -18.499 1.00 39.59 112 GLY A O 1
ATOM 859 N N . GLN A 1 113 ? 35.293 -35.397 -17.367 1.00 40.34 113 GLN A N 1
ATOM 860 C CA . GLN A 1 113 ? 36.090 -36.224 -18.265 1.00 40.34 113 GLN A CA 1
ATOM 861 C C . GLN A 1 113 ? 35.552 -37.658 -18.228 1.00 40.34 113 GLN A C 1
ATOM 863 O O . GLN A 1 113 ? 35.781 -38.386 -17.262 1.00 40.34 113 GLN A O 1
ATOM 868 N N . ASP A 1 114 ? 34.854 -38.059 -19.285 1.00 45.25 114 ASP A N 1
ATOM 869 C CA . ASP A 1 114 ? 34.609 -39.464 -19.578 1.00 45.25 114 ASP A CA 1
ATOM 870 C C . ASP A 1 114 ? 35.953 -40.148 -19.885 1.00 45.25 114 ASP A C 1
ATOM 872 O O . ASP A 1 114 ? 36.679 -39.712 -20.788 1.00 45.25 114 ASP A O 1
ATOM 876 N N . PRO A 1 115 ? 36.324 -41.232 -19.183 1.00 48.00 115 PRO A N 1
ATOM 877 C CA . PRO A 1 115 ? 37.376 -42.105 -19.662 1.00 48.00 115 PRO A CA 1
ATOM 878 C C . PRO A 1 115 ? 36.848 -42.837 -20.900 1.00 48.00 115 PRO A C 1
ATOM 880 O O . PRO A 1 115 ? 35.879 -43.592 -20.842 1.00 48.00 115 PRO A O 1
ATOM 883 N N . GLN A 1 116 ? 37.500 -42.593 -22.031 1.00 50.75 116 GLN A N 1
ATOM 884 C CA . GLN A 1 116 ? 37.269 -43.267 -23.306 1.00 50.75 116 GLN A CA 1
ATOM 885 C C . GLN A 1 116 ? 37.255 -44.800 -23.109 1.00 50.75 116 GLN A C 1
ATOM 887 O O . GLN A 1 116 ? 38.259 -45.351 -22.643 1.00 50.75 116 GLN A O 1
ATOM 892 N N . PRO A 1 117 ? 36.177 -45.526 -23.460 1.00 47.47 117 PRO A N 1
ATOM 893 C CA . PRO A 1 117 ? 36.261 -46.971 -23.578 1.00 47.47 117 PRO A CA 1
ATOM 894 C C . PRO A 1 117 ? 37.087 -47.287 -24.830 1.00 47.47 117 PRO 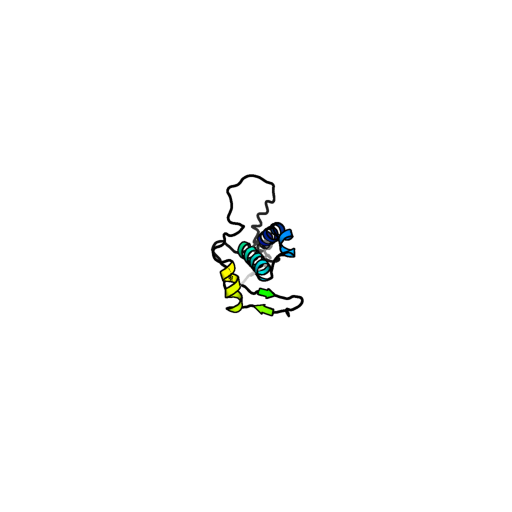A C 1
ATOM 896 O O . PRO A 1 117 ? 36.699 -46.953 -25.947 1.00 47.47 117 PRO A O 1
ATOM 899 N N . ALA A 1 118 ? 38.254 -47.898 -24.633 1.00 52.69 118 ALA A N 1
ATOM 900 C CA . ALA A 1 118 ? 39.060 -48.438 -25.717 1.00 52.69 118 ALA A CA 1
ATOM 901 C C . ALA A 1 118 ? 38.252 -49.518 -26.450 1.00 52.69 118 ALA A C 1
ATOM 903 O O . ALA A 1 118 ? 37.983 -50.587 -25.898 1.00 52.69 118 ALA A O 1
ATOM 904 N N . GLU A 1 119 ? 37.851 -49.231 -27.685 1.00 47.97 119 GLU A N 1
ATOM 905 C CA . GLU A 1 119 ? 37.283 -50.234 -28.576 1.00 47.97 119 GLU A CA 1
ATOM 906 C C . GLU A 1 119 ? 38.345 -51.313 -28.863 1.00 47.97 119 GLU A C 1
ATOM 908 O O . GLU A 1 119 ? 39.498 -50.984 -29.168 1.00 47.97 119 GLU A O 1
ATOM 913 N N . PRO A 1 120 ? 38.006 -52.610 -28.760 1.00 47.78 120 PRO A N 1
ATOM 914 C CA . PRO A 1 120 ? 38.913 -53.671 -29.160 1.00 47.78 120 PRO A CA 1
ATOM 915 C C . PRO A 1 120 ? 39.074 -53.629 -30.682 1.00 47.78 120 PRO A C 1
ATOM 917 O O . PRO A 1 120 ? 38.105 -53.785 -31.423 1.00 47.78 120 PRO A O 1
ATOM 920 N N . GLN A 1 121 ? 40.309 -53.427 -31.148 1.00 46.66 121 GLN A N 1
ATOM 921 C CA . GLN A 1 121 ? 40.665 -53.603 -32.553 1.00 46.66 121 GLN A CA 1
ATOM 922 C C . GLN A 1 121 ? 40.283 -55.022 -32.978 1.00 46.66 121 GLN A C 1
ATOM 924 O O . GLN A 1 121 ? 40.840 -56.003 -32.479 1.00 46.66 121 GLN A O 1
ATOM 929 N N . ALA A 1 122 ? 39.305 -55.116 -33.878 1.00 49.56 122 ALA A N 1
ATOM 930 C CA . ALA A 1 122 ? 39.003 -56.345 -34.579 1.00 49.56 122 ALA A CA 1
ATOM 931 C C . ALA A 1 122 ? 40.233 -56.731 -35.413 1.00 49.56 122 ALA A C 1
ATOM 933 O O . ALA A 1 122 ? 40.659 -56.016 -36.318 1.00 49.56 122 ALA A O 1
ATOM 934 N N . ASP A 1 123 ? 40.817 -57.856 -35.018 1.00 51.91 123 ASP A N 1
ATOM 935 C CA . ASP A 1 123 ? 41.847 -58.626 -35.701 1.00 51.91 123 ASP A CA 1
ATOM 936 C C . ASP A 1 123 ? 41.272 -59.080 -37.059 1.00 51.91 123 ASP A C 1
ATOM 938 O O . ASP A 1 123 ? 40.676 -60.147 -37.162 1.00 51.91 123 ASP A O 1
ATOM 942 N N . GLU A 1 124 ? 41.410 -58.269 -38.112 1.00 52.97 124 GLU A N 1
ATOM 943 C CA . GLU A 1 124 ? 41.346 -58.778 -39.489 1.00 52.97 124 GLU A CA 1
ATOM 944 C C . GLU A 1 124 ? 42.734 -59.287 -39.875 1.00 52.97 124 GLU A C 1
ATOM 946 O O . GLU A 1 124 ? 43.501 -58.692 -40.637 1.00 52.97 124 GLU A O 1
ATOM 951 N N . ARG A 1 125 ? 43.066 -60.437 -39.287 1.00 60.19 125 ARG A N 1
ATOM 952 C CA . ARG A 1 125 ? 44.027 -61.355 -39.869 1.00 60.19 125 ARG A CA 1
ATOM 953 C C . ARG A 1 125 ? 43.421 -62.005 -41.111 1.00 60.19 125 ARG A C 1
ATOM 955 O O . ARG A 1 125 ? 42.517 -62.822 -41.010 1.00 60.19 125 ARG A O 1
ATOM 962 N N . MET A 1 126 ? 44.110 -61.750 -42.218 1.00 54.66 126 MET A N 1
ATOM 963 C CA . MET A 1 126 ? 44.769 -62.801 -42.998 1.00 54.66 126 MET A CA 1
ATOM 964 C C . MET A 1 126 ? 4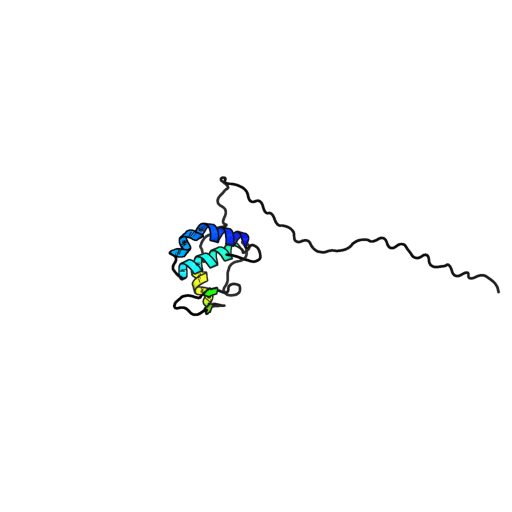3.942 -63.529 -44.075 1.00 54.66 126 MET A C 1
ATOM 966 O O . MET A 1 126 ? 42.924 -64.154 -43.806 1.00 54.66 126 MET A O 1
ATOM 970 N N . ASP A 1 127 ? 44.534 -63.505 -45.274 1.00 55.34 127 ASP A N 1
ATOM 971 C CA . ASP A 1 127 ? 44.478 -64.493 -46.360 1.00 55.34 127 ASP A CA 1
ATOM 972 C C . ASP A 1 127 ? 43.138 -64.790 -47.061 1.00 55.34 127 ASP A C 1
ATOM 974 O O . ASP A 1 127 ? 42.338 -65.622 -46.628 1.00 55.34 127 ASP A O 1
ATOM 978 N N . GLN A 1 128 ? 42.999 -64.262 -48.284 1.00 53.38 128 GLN A N 1
ATOM 979 C CA . GLN A 1 128 ? 43.390 -64.989 -49.510 1.00 53.38 128 GLN A CA 1
ATOM 980 C C . GLN A 1 128 ? 43.447 -64.068 -50.734 1.00 53.38 128 GLN A C 1
ATOM 982 O O . GLN A 1 128 ? 42.596 -63.157 -50.833 1.00 53.38 128 GLN A O 1
#

Foldseek 3Di:
DADDQQLVQLVVLCVVCVVVVVVDDPLVNLLSVLLSVQSSDDPPDGDALANDKDWDDDPPRHTDIQGRVRCVVSSVVCPPPDRPPPDDPDDDDDDDDDDPPDPPDPPPPPPDDDDDDDDDPPPPDDDD

Organism: Mytilus galloprovincialis (NCBI:txid29158)

Sequence (128 aa):
MAIGARSQSARTYLEKFLDQYLDCTLEELVKHGLRALRDTLPQEVELTTKNCSLGVVGKDTDFTIFDDDRVAPYLQLIEGEERTNARPPAEGAGEAAMETEGEGEARGEGEGQDPQPAEPQADERMDQ

Secondary structure (DSSP, 8-state):
---STTHHHHHHHHHHTGGGTTT--HHHHHHHHHHHHHTTS-TT----TTT--EEEEETTEEEEEE-GGGTHHHHHTTTTPPPTTSPPPP-----------------------PPP------------

pLDDT: mean 73.65, std 21.95, range [34.03, 94.81]

Radius of gyration: 28.7 Å; chains: 1; bounding box: 63×78×64 Å

InterPro domains:
  IPR001353 Proteasome, subunit alpha/beta [PF00227] (1-57)
  IPR029055 Nucleophile aminohydrolases, N-terminal [G3DSA:3.60.20.10] (1-79)
  IPR029055 Nucleophile aminohydrolases, N-terminal [SSF56235] (1-80)